Protein AF-A0A948F193-F1 (afdb_monomer)

Sequence (167 aa):
MSAPGSRKLWLIACWLGLAAAVMGADYMSGPRIRFPIAFLLPVVLGAWYSGRAWGLAFAAGLPILRLLFVMSWNGSSAPVFAGINSAIQFLVLMVLAIFVDRTATLLKEVKVLRGILPMCSFCRKIRDGKDHWVPLENYISDHSEAEVSHGLCPGCYKKYYGQVDGV

Radius of gyration: 28.22 Å; Cα contacts (8 Å, |Δi|>4): 98; chains: 1; bounding box: 61×27×87 Å

Structure (mmCIF, N/CA/C/O backbone):
data_AF-A0A948F193-F1
#
_entry.id   AF-A0A948F193-F1
#
loop_
_atom_site.group_PDB
_atom_site.id
_atom_site.type_symbol
_atom_site.label_atom_id
_atom_site.label_alt_id
_atom_site.label_comp_id
_atom_site.label_asym_id
_atom_site.label_entity_id
_atom_site.label_seq_id
_atom_site.pdbx_PDB_ins_code
_atom_site.Cartn_x
_atom_site.Cartn_y
_atom_site.Cartn_z
_atom_site.occupancy
_atom_site.B_iso_or_equiv
_atom_site.auth_seq_id
_atom_site.auth_comp_id
_atom_site.auth_asym_id
_atom_site.auth_atom_id
_atom_site.pdbx_PDB_model_num
ATOM 1 N N . MET A 1 1 ? 14.196 -2.902 24.346 1.00 38.03 1 MET A N 1
ATOM 2 C CA . MET A 1 1 ? 13.671 -1.763 23.557 1.00 38.03 1 MET A CA 1
ATOM 3 C C . MET A 1 1 ? 14.604 -1.530 22.369 1.00 38.03 1 MET A C 1
ATOM 5 O O . MET A 1 1 ? 15.629 -0.885 22.525 1.00 38.03 1 MET A O 1
ATOM 9 N N . SER A 1 2 ? 14.330 -2.139 21.210 1.00 41.78 2 SER A N 1
ATOM 10 C CA . SER A 1 2 ? 15.145 -1.968 19.996 1.00 41.78 2 SER A CA 1
ATOM 11 C C . SER A 1 2 ? 14.812 -0.634 19.328 1.00 41.78 2 SER A C 1
ATOM 13 O O . SER A 1 2 ? 13.644 -0.378 19.034 1.00 41.78 2 SER A O 1
ATOM 15 N N . ALA A 1 3 ? 15.822 0.206 19.107 1.00 44.97 3 ALA A N 1
ATOM 16 C CA . ALA A 1 3 ? 15.665 1.549 18.562 1.00 44.97 3 ALA A CA 1
ATOM 17 C C . ALA A 1 3 ? 14.840 1.562 17.253 1.00 44.97 3 ALA A C 1
ATOM 19 O O . ALA A 1 3 ? 15.092 0.749 16.360 1.00 44.97 3 ALA A O 1
ATOM 20 N N . PRO A 1 4 ? 13.901 2.511 17.076 1.00 53.66 4 PRO A N 1
ATOM 21 C CA . PRO A 1 4 ? 13.042 2.592 15.888 1.00 53.66 4 PRO A CA 1
ATOM 22 C C . PRO A 1 4 ? 13.813 2.803 14.567 1.00 53.66 4 PRO A C 1
ATOM 24 O O . PRO A 1 4 ? 13.250 2.611 13.489 1.00 53.66 4 PRO A O 1
ATOM 27 N N . GLY A 1 5 ? 15.103 3.163 14.632 1.00 57.09 5 GLY A N 1
ATOM 28 C CA . GLY A 1 5 ? 15.984 3.332 13.472 1.00 57.09 5 GLY A CA 1
ATOM 29 C C . GLY A 1 5 ? 16.534 2.030 12.874 1.00 57.09 5 GLY A C 1
ATOM 30 O O . GLY A 1 5 ? 16.670 1.945 11.654 1.00 57.09 5 GLY A O 1
ATOM 31 N N . SER A 1 6 ? 16.790 0.988 13.677 1.00 61.81 6 SER A N 1
ATOM 32 C CA . SER A 1 6 ? 17.420 -0.249 13.173 1.00 61.81 6 SER A CA 1
ATOM 33 C C . SER A 1 6 ? 16.477 -1.065 12.288 1.00 61.81 6 SER A C 1
ATOM 35 O O . SER A 1 6 ? 16.894 -1.617 11.272 1.00 61.81 6 SER A O 1
ATOM 37 N N . ARG A 1 7 ? 15.176 -1.062 12.610 1.00 70.75 7 ARG A N 1
ATOM 38 C CA . ARG A 1 7 ? 14.136 -1.728 11.811 1.00 70.75 7 ARG A CA 1
ATOM 39 C C . ARG A 1 7 ? 13.989 -1.094 10.425 1.00 70.75 7 ARG A C 1
ATOM 41 O O . ARG A 1 7 ? 13.833 -1.814 9.446 1.00 70.75 7 ARG A O 1
ATOM 48 N N . LYS A 1 8 ? 14.087 0.239 10.327 1.00 68.38 8 LYS A N 1
ATOM 49 C CA . LYS A 1 8 ? 14.055 0.957 9.040 1.00 68.38 8 LYS A CA 1
ATOM 50 C C . LYS A 1 8 ? 15.291 0.654 8.196 1.00 68.38 8 LYS A C 1
ATOM 52 O O . LYS A 1 8 ? 15.145 0.381 7.01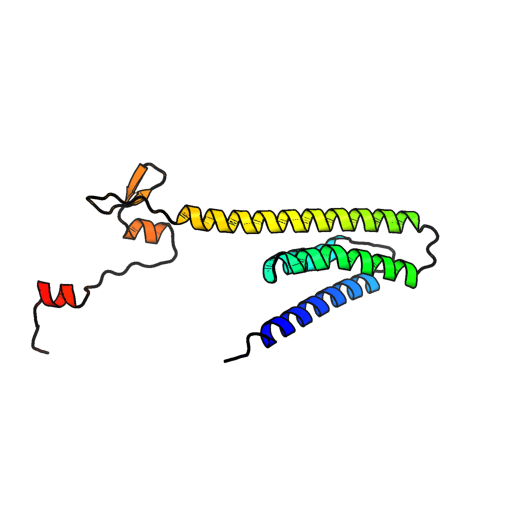1 1.00 68.38 8 LYS A O 1
ATOM 57 N N . LEU A 1 9 ? 16.481 0.643 8.800 1.00 68.31 9 LEU A N 1
ATOM 58 C CA . LEU A 1 9 ? 17.722 0.321 8.088 1.00 68.31 9 LEU A CA 1
ATOM 59 C C . LEU A 1 9 ? 17.714 -1.110 7.525 1.00 68.31 9 LEU A C 1
ATOM 61 O O . LEU A 1 9 ? 18.106 -1.327 6.382 1.00 68.31 9 LEU A O 1
ATOM 65 N N . TRP A 1 10 ? 17.213 -2.074 8.303 1.00 74.88 10 TRP A N 1
ATOM 66 C CA . TRP A 1 10 ? 17.123 -3.476 7.885 1.00 74.88 10 TRP A CA 1
ATOM 67 C C . TRP A 1 10 ? 16.138 -3.676 6.726 1.00 74.88 10 TRP A C 1
ATOM 69 O O . TRP A 1 10 ? 16.415 -4.416 5.785 1.00 74.88 10 TRP A O 1
ATOM 79 N N . LEU A 1 11 ? 15.018 -2.948 6.741 1.00 72.69 11 LEU A N 1
ATOM 80 C CA . LEU A 1 11 ? 14.066 -2.935 5.632 1.00 72.69 11 LEU A CA 1
ATOM 81 C C . LEU A 1 11 ? 14.676 -2.349 4.357 1.00 72.69 11 LEU A C 1
ATOM 83 O O . LEU A 1 11 ? 14.498 -2.927 3.290 1.00 72.69 11 LEU A O 1
ATOM 87 N N . ILE A 1 12 ? 15.430 -1.249 4.457 1.00 72.06 12 ILE A N 1
ATOM 88 C CA . ILE A 1 12 ? 16.134 -0.652 3.311 1.00 72.06 12 ILE A CA 1
ATOM 89 C C . ILE A 1 12 ? 17.143 -1.645 2.725 1.00 72.06 12 ILE A C 1
ATOM 91 O O . ILE A 1 12 ? 17.175 -1.832 1.512 1.00 72.06 12 ILE A O 1
ATOM 95 N N . ALA A 1 13 ? 17.921 -2.322 3.573 1.00 76.62 13 ALA A N 1
ATOM 96 C CA . ALA A 1 13 ? 18.871 -3.342 3.136 1.00 76.62 13 ALA A CA 1
ATOM 97 C C . ALA A 1 13 ? 18.176 -4.517 2.423 1.00 76.62 13 ALA A C 1
ATOM 99 O O . ALA A 1 13 ? 18.650 -4.975 1.386 1.00 76.62 13 ALA A O 1
ATOM 100 N N . CYS A 1 14 ? 17.022 -4.961 2.930 1.00 80.62 14 CYS A N 1
ATOM 101 C CA . CYS A 1 14 ? 16.225 -6.021 2.312 1.00 80.62 14 CYS A CA 1
ATOM 102 C C . CYS A 1 14 ? 15.684 -5.600 0.930 1.00 80.62 14 CYS A C 1
ATOM 104 O O . CYS A 1 14 ? 15.773 -6.363 -0.030 1.00 80.62 14 CYS A O 1
ATOM 106 N N . TRP A 1 15 ? 15.215 -4.352 0.796 1.00 76.44 15 TRP A N 1
ATOM 107 C CA . TRP A 1 15 ? 14.754 -3.788 -0.478 1.00 76.44 15 TRP A CA 1
ATOM 108 C C . TRP A 1 15 ? 15.875 -3.619 -1.507 1.00 76.44 15 TRP A C 1
ATOM 110 O O . TRP A 1 15 ? 15.698 -3.977 -2.671 1.00 76.44 15 TRP A O 1
ATOM 120 N N . LEU A 1 16 ? 17.031 -3.100 -1.085 1.00 76.06 16 LEU A N 1
ATOM 121 C CA . LEU A 1 16 ? 18.214 -2.986 -1.940 1.00 76.06 16 LEU A CA 1
ATOM 122 C C . LEU A 1 16 ? 18.702 -4.369 -2.393 1.00 76.06 16 LEU A C 1
ATOM 124 O O . LEU A 1 16 ? 19.032 -4.542 -3.564 1.00 76.06 16 LEU A O 1
ATOM 128 N N . GLY A 1 17 ? 18.669 -5.362 -1.499 1.00 82.31 17 GLY A N 1
ATOM 129 C CA . GLY A 1 17 ? 18.979 -6.755 -1.820 1.00 82.31 17 GLY A CA 1
ATOM 130 C C . GLY A 1 17 ? 18.017 -7.357 -2.846 1.00 82.31 17 GLY A C 1
ATOM 131 O O . GLY A 1 17 ? 18.464 -7.976 -3.808 1.00 82.31 17 GLY A O 1
ATOM 132 N N . LEU A 1 18 ? 16.708 -7.120 -2.704 1.00 79.75 18 LEU A N 1
ATOM 133 C CA . LEU A 1 18 ? 15.705 -7.570 -3.674 1.00 79.75 18 LEU A CA 1
ATOM 134 C C . LEU A 1 18 ? 15.920 -6.924 -5.053 1.00 79.75 18 LEU A C 1
ATOM 136 O O . LEU A 1 18 ? 15.890 -7.618 -6.067 1.00 79.75 18 LEU A O 1
ATOM 140 N N . ALA A 1 19 ? 16.166 -5.610 -5.104 1.00 72.06 19 ALA A N 1
ATOM 141 C CA . ALA A 1 19 ? 16.432 -4.900 -6.355 1.00 72.06 19 ALA A CA 1
ATOM 142 C C . ALA A 1 19 ? 17.708 -5.415 -7.045 1.00 72.06 19 ALA A C 1
ATOM 144 O O . ALA A 1 19 ? 17.701 -5.657 -8.253 1.00 72.06 19 ALA A O 1
ATOM 145 N N . ALA A 1 20 ? 18.774 -5.649 -6.273 1.00 77.12 20 ALA A N 1
ATOM 146 C CA . ALA A 1 20 ? 20.017 -6.227 -6.772 1.00 77.12 20 ALA A CA 1
ATOM 147 C C . ALA A 1 20 ? 19.822 -7.664 -7.286 1.00 77.12 20 ALA A C 1
ATOM 149 O O . ALA A 1 20 ? 20.344 -8.008 -8.344 1.00 77.12 20 ALA A O 1
ATOM 150 N N . ALA A 1 21 ? 19.024 -8.483 -6.595 1.00 79.94 21 ALA A N 1
ATOM 151 C CA . ALA A 1 21 ? 18.697 -9.840 -7.027 1.00 79.94 21 ALA A CA 1
ATOM 152 C C . ALA A 1 21 ? 17.904 -9.853 -8.345 1.00 79.94 21 ALA A C 1
ATOM 154 O O . ALA A 1 21 ? 18.211 -10.643 -9.235 1.00 79.94 21 ALA A O 1
ATOM 155 N N . VAL A 1 22 ? 16.933 -8.945 -8.507 1.00 74.12 22 VAL A N 1
ATOM 156 C CA . VAL A 1 22 ? 16.172 -8.790 -9.759 1.00 74.12 22 VAL A CA 1
ATOM 157 C C . VAL A 1 22 ? 17.084 -8.352 -10.908 1.00 74.12 22 VAL A C 1
ATOM 159 O O . VAL A 1 22 ? 16.992 -8.913 -11.997 1.00 74.12 22 VAL A O 1
ATOM 162 N N . MET A 1 23 ? 18.004 -7.408 -10.676 1.00 70.06 23 MET A N 1
ATOM 163 C CA . MET A 1 23 ? 18.999 -7.028 -11.689 1.00 70.06 23 MET A CA 1
ATOM 1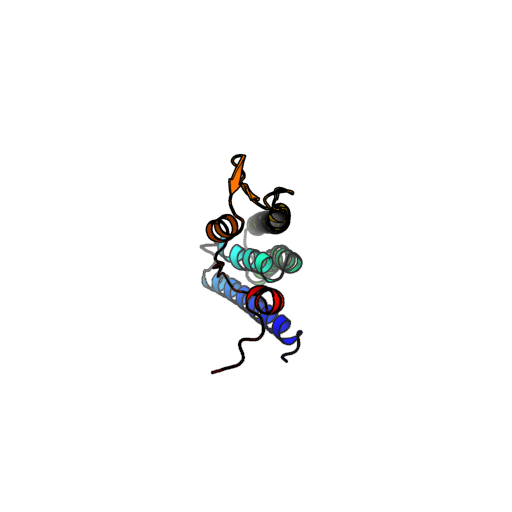64 C C . MET A 1 23 ? 19.965 -8.168 -12.026 1.00 70.06 23 MET A C 1
ATOM 166 O O . MET A 1 23 ? 20.294 -8.357 -13.192 1.00 70.06 23 MET A O 1
ATOM 170 N N . GLY A 1 24 ? 20.397 -8.948 -11.032 1.00 72.00 24 GLY A N 1
ATOM 171 C CA . GLY A 1 24 ? 21.232 -10.130 -11.248 1.00 72.00 24 GLY A CA 1
ATOM 172 C C . GLY A 1 24 ? 20.518 -11.202 -12.074 1.00 72.00 24 GLY A C 1
ATOM 173 O O . GLY A 1 24 ? 21.112 -11.788 -12.977 1.00 72.00 24 GLY A O 1
ATOM 174 N N . ALA A 1 25 ? 19.223 -11.409 -11.830 1.00 69.81 25 ALA A N 1
ATOM 175 C CA . ALA A 1 25 ? 18.398 -12.302 -12.635 1.00 69.81 25 ALA A CA 1
ATOM 176 C C . ALA A 1 25 ? 18.242 -11.796 -14.085 1.00 69.81 25 ALA A C 1
ATOM 178 O O . ALA A 1 25 ? 18.370 -12.591 -15.017 1.00 69.81 25 ALA A O 1
ATOM 179 N N . ASP A 1 26 ? 18.040 -10.488 -14.298 1.00 66.62 26 ASP A N 1
ATOM 180 C CA . ASP A 1 26 ? 17.999 -9.867 -15.638 1.00 66.62 26 ASP A CA 1
ATOM 181 C C . ASP A 1 26 ? 19.348 -10.025 -16.370 1.00 66.62 26 ASP A C 1
ATOM 183 O O . ASP A 1 26 ? 19.379 -10.381 -17.548 1.00 66.62 26 ASP A O 1
ATOM 187 N N . TYR A 1 27 ? 20.469 -9.874 -15.651 1.00 67.06 27 TYR A N 1
ATOM 188 C CA . TYR A 1 27 ? 21.823 -10.104 -16.168 1.00 67.06 27 TYR A CA 1
ATOM 189 C C . TYR A 1 27 ? 22.032 -11.548 -16.651 1.00 67.06 27 TYR A C 1
ATOM 191 O O . TYR A 1 27 ? 22.532 -11.762 -17.756 1.00 67.06 27 TYR A O 1
ATOM 199 N N . MET A 1 28 ? 21.613 -12.548 -15.864 1.00 66.25 28 MET A N 1
ATOM 200 C CA . MET A 1 28 ? 21.754 -13.966 -16.233 1.00 66.25 28 MET A CA 1
ATOM 201 C C . MET A 1 28 ? 20.816 -14.400 -17.366 1.00 66.25 28 MET A C 1
ATOM 203 O O . MET A 1 28 ? 21.136 -15.331 -18.103 1.00 66.25 28 MET A O 1
ATOM 207 N N . SER A 1 29 ? 19.673 -13.728 -17.524 1.00 60.12 29 SER A N 1
ATOM 208 C CA . SER A 1 29 ? 18.650 -14.093 -18.514 1.00 60.12 29 SER A CA 1
ATOM 209 C C . SER A 1 29 ? 19.068 -13.794 -19.961 1.00 60.12 29 SER A C 1
ATOM 211 O O . SER A 1 29 ? 18.498 -14.357 -20.897 1.00 60.12 29 SER A O 1
ATOM 213 N N . GLY A 1 30 ? 20.100 -12.967 -20.161 1.00 55.06 30 GLY A N 1
ATOM 214 C CA . GLY A 1 30 ? 20.679 -12.684 -21.471 1.00 55.06 30 GLY A CA 1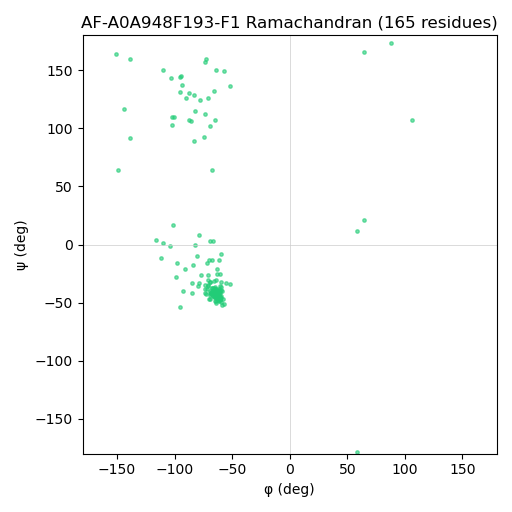
ATOM 215 C C . GLY A 1 30 ? 19.724 -11.971 -22.450 1.00 55.06 30 GLY A C 1
ATOM 216 O O . GLY A 1 30 ? 18.507 -11.917 -22.271 1.00 55.06 30 GLY A O 1
ATOM 217 N N . PRO A 1 31 ? 20.246 -11.410 -23.554 1.00 57.28 31 PRO A N 1
ATOM 218 C CA . PRO A 1 31 ? 19.531 -10.450 -24.404 1.00 57.28 31 PRO A CA 1
ATOM 219 C C . PRO A 1 31 ? 18.348 -11.024 -25.206 1.00 57.28 31 PRO A C 1
ATOM 221 O O . PRO A 1 31 ? 17.733 -10.289 -25.980 1.00 57.28 31 PRO A O 1
ATOM 224 N N . ARG A 1 32 ? 18.012 -12.312 -25.045 1.00 52.62 32 ARG A N 1
ATOM 225 C CA . ARG A 1 32 ? 16.957 -12.981 -25.819 1.00 52.62 32 ARG A CA 1
ATOM 226 C C . ARG A 1 32 ? 15.575 -12.934 -25.176 1.00 52.62 32 ARG A C 1
ATOM 228 O O . ARG A 1 32 ? 14.603 -13.048 -25.916 1.00 52.62 32 ARG A O 1
ATOM 235 N N . ILE A 1 33 ? 15.456 -12.716 -23.861 1.00 55.19 33 ILE A N 1
ATOM 236 C CA . ILE A 1 33 ? 14.139 -12.645 -23.216 1.00 55.19 33 ILE A CA 1
ATOM 237 C C . ILE A 1 33 ? 14.086 -11.515 -22.182 1.00 55.19 33 ILE A C 1
ATOM 239 O O . ILE A 1 33 ? 14.422 -11.681 -21.016 1.00 55.19 33 ILE A O 1
ATOM 243 N N . ARG A 1 34 ? 13.657 -10.326 -22.623 1.00 55.56 34 ARG A N 1
ATOM 244 C CA . ARG A 1 34 ? 13.439 -9.170 -21.743 1.00 55.56 34 ARG A CA 1
ATOM 245 C C . ARG A 1 34 ? 12.061 -9.286 -21.093 1.00 55.56 34 ARG A C 1
ATOM 247 O O . ARG A 1 34 ? 11.102 -8.774 -21.661 1.00 55.56 34 ARG A O 1
ATOM 254 N N . PHE A 1 35 ? 11.942 -9.938 -19.938 1.00 54.34 35 PHE A N 1
ATOM 255 C CA . PHE A 1 35 ? 10.671 -10.018 -19.208 1.00 54.34 35 PHE A CA 1
ATOM 256 C C . PHE A 1 35 ? 10.475 -8.794 -18.293 1.00 54.34 35 PHE A C 1
ATOM 258 O O . PHE A 1 35 ? 11.088 -8.722 -17.229 1.00 54.34 35 PHE A O 1
ATOM 265 N N . PRO A 1 36 ? 9.584 -7.839 -18.630 1.00 58.28 36 PRO A N 1
ATOM 266 C CA . PRO A 1 36 ? 9.380 -6.621 -17.835 1.00 58.28 36 PRO A CA 1
ATOM 267 C C . PRO A 1 36 ? 8.702 -6.889 -16.480 1.00 58.28 36 PRO A C 1
ATOM 269 O O . PRO A 1 36 ? 8.688 -6.026 -15.606 1.00 58.28 36 PRO A O 1
ATOM 272 N N . ILE A 1 37 ? 8.142 -8.090 -16.301 1.00 61.09 37 ILE A N 1
ATOM 273 C CA . ILE A 1 37 ? 7.294 -8.477 -15.168 1.00 61.09 37 ILE A CA 1
ATOM 274 C C . ILE A 1 37 ? 8.095 -8.604 -13.862 1.00 61.09 37 ILE A C 1
ATOM 276 O O . ILE A 1 37 ? 7.571 -8.283 -12.799 1.00 61.09 37 ILE A O 1
ATOM 280 N N . ALA A 1 38 ? 9.378 -8.983 -13.916 1.00 65.75 38 ALA A N 1
ATOM 281 C CA . ALA A 1 38 ? 10.211 -9.130 -12.715 1.00 65.75 38 ALA A CA 1
ATOM 282 C C . ALA A 1 38 ? 10.401 -7.802 -11.949 1.00 65.75 38 ALA A C 1
ATOM 284 O O . ALA A 1 38 ? 10.573 -7.798 -10.731 1.00 65.75 38 ALA A O 1
ATOM 285 N N . PHE A 1 39 ? 10.284 -6.663 -12.641 1.00 67.62 39 PHE A N 1
ATOM 286 C CA . PHE A 1 39 ? 10.396 -5.327 -12.051 1.00 67.62 39 PHE A CA 1
ATOM 287 C C . PHE A 1 39 ? 9.114 -4.842 -11.355 1.00 67.62 39 PHE A C 1
ATOM 289 O O . PHE A 1 39 ? 9.151 -3.834 -10.651 1.00 67.62 39 PHE A O 1
ATOM 296 N N . LEU A 1 40 ? 7.989 -5.550 -11.507 1.00 68.69 40 LEU A N 1
ATOM 297 C CA . LEU A 1 40 ? 6.743 -5.224 -10.804 1.00 68.69 40 LEU A CA 1
ATOM 298 C C . LEU A 1 40 ? 6.814 -5.589 -9.318 1.00 68.69 40 LEU A C 1
ATOM 300 O O . LEU A 1 40 ? 6.271 -4.867 -8.484 1.00 68.69 40 LEU A O 1
ATOM 304 N N . LEU A 1 41 ? 7.514 -6.676 -8.982 1.00 74.12 41 LEU A N 1
ATOM 305 C CA . LEU A 1 41 ? 7.619 -7.197 -7.616 1.00 74.12 41 LEU A CA 1
ATOM 306 C C . LEU A 1 41 ? 8.173 -6.157 -6.621 1.00 74.12 41 LEU A C 1
ATOM 308 O O . LEU A 1 41 ? 7.505 -5.893 -5.619 1.00 74.12 41 LEU A O 1
ATOM 312 N N . PRO A 1 42 ? 9.318 -5.494 -6.886 1.00 73.75 42 PRO A N 1
ATOM 313 C CA . PRO A 1 42 ? 9.855 -4.483 -5.975 1.00 73.75 42 PRO A CA 1
ATOM 314 C C . PRO A 1 42 ? 8.960 -3.245 -5.834 1.00 73.75 42 PRO A C 1
ATOM 316 O O . PRO A 1 42 ? 8.843 -2.693 -4.743 1.00 73.75 42 PRO A O 1
ATOM 319 N N . VAL A 1 43 ? 8.304 -2.815 -6.919 1.00 71.88 43 VAL A N 1
ATOM 320 C CA . VAL A 1 43 ? 7.447 -1.616 -6.920 1.00 71.88 43 VAL A CA 1
ATOM 321 C C . VAL A 1 43 ? 6.167 -1.857 -6.121 1.00 71.88 43 VAL A C 1
ATOM 323 O O . VAL A 1 43 ? 5.817 -1.040 -5.270 1.00 71.88 43 VAL A O 1
ATOM 326 N N . VAL A 1 44 ? 5.497 -2.992 -6.347 1.00 68.56 44 VAL A N 1
ATOM 327 C CA . VAL A 1 44 ? 4.265 -3.360 -5.633 1.00 68.56 44 VAL A CA 1
ATOM 328 C C . VAL A 1 44 ? 4.541 -3.549 -4.150 1.00 68.56 44 VAL A C 1
ATOM 330 O O . VAL A 1 44 ? 3.861 -2.956 -3.313 1.00 68.56 44 VAL A O 1
ATOM 333 N N . LEU A 1 45 ? 5.559 -4.342 -3.815 1.00 72.38 45 LEU A N 1
ATOM 334 C CA . LEU A 1 45 ? 5.846 -4.641 -2.422 1.00 72.38 45 LEU A CA 1
ATOM 335 C C . LEU A 1 45 ? 6.411 -3.415 -1.676 1.00 72.38 45 LEU A C 1
ATOM 337 O O . LEU A 1 45 ? 6.054 -3.187 -0.519 1.00 72.38 45 LEU A O 1
ATOM 341 N N . GLY A 1 46 ? 7.224 -2.583 -2.339 1.00 69.19 46 GLY A N 1
ATOM 342 C CA . GLY A 1 46 ? 7.726 -1.325 -1.784 1.00 69.19 46 GLY A CA 1
ATOM 343 C C . GLY A 1 46 ? 6.608 -0.315 -1.507 1.00 69.19 46 GLY A C 1
ATOM 344 O O . GLY A 1 46 ? 6.607 0.322 -0.450 1.00 69.19 46 GLY A O 1
ATOM 345 N N . ALA A 1 47 ? 5.622 -0.217 -2.408 1.00 68.50 47 ALA A N 1
ATOM 346 C CA . ALA A 1 47 ? 4.433 0.612 -2.218 1.00 68.50 47 ALA A CA 1
ATOM 347 C C . ALA A 1 47 ? 3.549 0.108 -1.063 1.00 68.50 47 ALA A C 1
ATOM 349 O O . ALA A 1 47 ? 3.090 0.915 -0.252 1.00 68.50 47 ALA A O 1
ATOM 350 N N . TRP A 1 48 ? 3.343 -1.210 -0.957 1.00 67.25 48 TRP A N 1
ATOM 351 C CA . TRP A 1 48 ? 2.523 -1.821 0.096 1.00 67.25 48 TRP A CA 1
ATOM 352 C C . TRP A 1 48 ? 3.145 -1.725 1.490 1.00 67.25 48 TRP A C 1
ATOM 354 O O . TRP A 1 48 ? 2.439 -1.428 2.452 1.00 67.25 48 TRP A O 1
ATOM 364 N N . TYR A 1 49 ? 4.448 -1.978 1.622 1.00 68.81 49 TYR A N 1
ATOM 365 C CA . TYR A 1 49 ? 5.061 -2.148 2.940 1.00 68.81 49 TYR A CA 1
ATOM 366 C C . TYR A 1 49 ? 5.636 -0.851 3.526 1.00 68.81 49 TYR A C 1
ATOM 368 O O . TYR A 1 49 ? 5.490 -0.588 4.720 1.00 68.81 49 TYR A O 1
ATOM 376 N N . SER A 1 50 ? 6.280 -0.022 2.700 1.00 65.94 50 SER A N 1
ATOM 377 C CA . SER A 1 50 ? 7.044 1.148 3.169 1.00 65.94 50 SER A CA 1
ATOM 378 C C . SER A 1 50 ? 6.388 2.491 2.818 1.00 65.94 50 SER A C 1
ATOM 380 O O . SER A 1 50 ? 6.921 3.551 3.154 1.00 65.94 50 SER A O 1
ATOM 382 N N . GLY A 1 51 ? 5.219 2.458 2.172 1.00 69.56 51 GLY A N 1
ATOM 383 C CA . GLY A 1 51 ? 4.437 3.630 1.791 1.00 69.56 51 GLY A CA 1
ATOM 384 C C . GLY A 1 51 ? 4.797 4.225 0.424 1.00 69.56 51 GLY A C 1
ATOM 385 O O . GLY A 1 51 ? 5.767 3.854 -0.238 1.00 69.56 51 GLY A O 1
ATOM 386 N N . ARG A 1 52 ? 3.990 5.209 0.017 1.00 69.56 52 ARG A N 1
ATOM 387 C CA . ARG A 1 52 ? 3.960 5.853 -1.310 1.00 69.56 52 ARG A CA 1
ATOM 388 C C . ARG A 1 52 ? 5.311 6.370 -1.825 1.00 69.56 52 ARG A C 1
ATOM 390 O O . ARG A 1 52 ? 5.573 6.310 -3.023 1.00 69.56 52 ARG A O 1
ATOM 397 N N . ALA A 1 53 ? 6.184 6.843 -0.935 1.00 73.25 53 ALA A N 1
ATOM 398 C CA . ALA A 1 53 ? 7.501 7.367 -1.308 1.00 73.25 53 ALA A CA 1
ATOM 399 C C . ALA A 1 53 ? 8.434 6.285 -1.883 1.00 73.25 53 ALA A C 1
ATOM 401 O O . ALA A 1 53 ? 9.118 6.532 -2.873 1.00 73.25 53 ALA A O 1
ATOM 402 N N . TRP A 1 54 ? 8.425 5.075 -1.312 1.00 73.38 54 TRP A N 1
ATOM 403 C CA . TRP A 1 54 ? 9.260 3.966 -1.787 1.00 73.38 54 TRP A CA 1
ATOM 404 C C . TRP A 1 54 ? 8.742 3.380 -3.099 1.00 73.38 54 TRP A C 1
ATOM 406 O O . TRP A 1 54 ? 9.536 3.087 -3.990 1.00 73.38 54 TRP A O 1
ATOM 416 N N . GLY A 1 55 ? 7.418 3.286 -3.256 1.00 72.69 55 GLY A N 1
ATOM 417 C CA . GLY A 1 55 ? 6.798 2.882 -4.521 1.00 72.69 55 GLY A CA 1
ATOM 418 C C . GLY A 1 55 ? 7.189 3.802 -5.683 1.00 72.69 55 GLY A C 1
ATOM 419 O O . GLY A 1 55 ? 7.619 3.324 -6.732 1.00 72.69 55 GLY A O 1
ATOM 420 N N . LEU A 1 56 ? 7.125 5.124 -5.475 1.00 75.38 56 LEU A N 1
ATOM 421 C CA . LEU A 1 56 ? 7.534 6.117 -6.478 1.00 75.38 56 LEU A CA 1
ATOM 422 C C . LEU A 1 56 ? 9.046 6.093 -6.750 1.00 75.38 56 LEU A C 1
ATOM 424 O O . LEU A 1 56 ? 9.459 6.183 -7.906 1.00 75.38 56 LEU A O 1
ATOM 428 N N . ALA A 1 57 ? 9.871 5.924 -5.712 1.00 79.38 57 ALA A N 1
ATOM 429 C CA . ALA A 1 57 ? 11.323 5.840 -5.860 1.00 79.38 57 ALA A CA 1
ATOM 430 C C . ALA A 1 57 ? 11.749 4.646 -6.733 1.00 79.38 57 ALA A C 1
ATOM 432 O O . ALA A 1 57 ? 12.583 4.809 -7.622 1.00 79.38 57 ALA A O 1
ATOM 433 N N . PHE A 1 58 ? 11.146 3.466 -6.547 1.00 78.25 58 PHE A N 1
ATOM 434 C CA . PHE A 1 58 ? 11.433 2.302 -7.392 1.00 78.25 58 PHE A CA 1
ATOM 435 C C . PHE A 1 58 ? 10.867 2.438 -8.807 1.00 78.25 58 PHE A C 1
ATOM 437 O O . PHE A 1 58 ? 11.551 2.066 -9.762 1.00 78.25 58 PHE A O 1
ATOM 444 N N . ALA A 1 59 ? 9.665 3.007 -8.957 1.00 75.69 59 ALA A N 1
ATOM 445 C CA . ALA A 1 59 ? 9.050 3.237 -10.264 1.00 75.69 59 ALA A CA 1
ATOM 446 C C . ALA A 1 59 ? 9.894 4.165 -11.158 1.00 75.69 59 ALA A C 1
ATOM 448 O O . ALA A 1 59 ? 9.974 3.940 -12.364 1.00 75.69 59 ALA A O 1
ATOM 449 N N . ALA A 1 60 ? 10.566 5.161 -10.572 1.00 80.62 60 ALA A N 1
ATOM 450 C CA . ALA A 1 60 ? 11.486 6.041 -11.291 1.00 80.62 60 ALA A CA 1
ATOM 451 C C . ALA A 1 60 ? 12.906 5.458 -11.413 1.00 80.62 60 ALA A C 1
ATOM 453 O O . ALA A 1 60 ? 13.521 5.538 -12.474 1.00 80.62 60 ALA A O 1
ATOM 454 N N . GLY A 1 61 ? 13.432 4.854 -10.344 1.00 81.44 61 GLY A N 1
ATOM 455 C CA . GLY A 1 61 ? 14.830 4.427 -10.267 1.00 81.44 61 GLY A CA 1
ATOM 456 C C . GLY A 1 61 ? 15.163 3.197 -11.1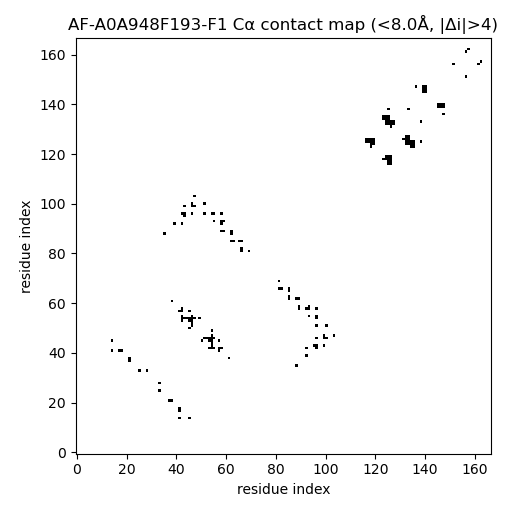10 1.00 81.44 61 GLY A C 1
ATOM 457 O O . GLY A 1 61 ? 16.196 3.178 -11.777 1.00 81.44 61 GLY A O 1
ATOM 458 N N . LEU A 1 62 ? 14.292 2.181 -11.130 1.00 78.44 62 LEU A N 1
ATOM 459 C CA . LEU A 1 62 ? 14.566 0.921 -11.835 1.00 78.44 62 LEU A CA 1
ATOM 460 C C . LEU A 1 62 ? 14.680 1.093 -13.366 1.00 78.44 62 LEU A C 1
ATOM 462 O O . LEU A 1 62 ? 15.637 0.565 -13.938 1.00 78.44 62 LEU A O 1
ATOM 466 N N . PRO A 1 63 ? 13.798 1.851 -14.055 1.00 77.25 63 PRO A N 1
ATOM 467 C CA . PRO A 1 63 ? 13.943 2.110 -15.491 1.00 77.25 63 PRO A CA 1
ATOM 468 C C . PRO A 1 63 ? 15.198 2.919 -15.841 1.00 77.25 63 PRO A C 1
ATOM 470 O O . PRO A 1 63 ? 15.848 2.630 -16.845 1.00 77.25 63 PRO A O 1
ATOM 473 N N . ILE A 1 64 ? 15.562 3.905 -15.010 1.00 82.19 64 ILE A N 1
ATOM 474 C CA . ILE A 1 64 ? 16.769 4.725 -15.204 1.00 82.19 64 ILE A CA 1
ATOM 475 C C . ILE A 1 64 ? 18.018 3.855 -15.070 1.00 82.19 64 ILE A C 1
ATOM 477 O O . ILE A 1 64 ? 18.881 3.869 -15.945 1.00 82.19 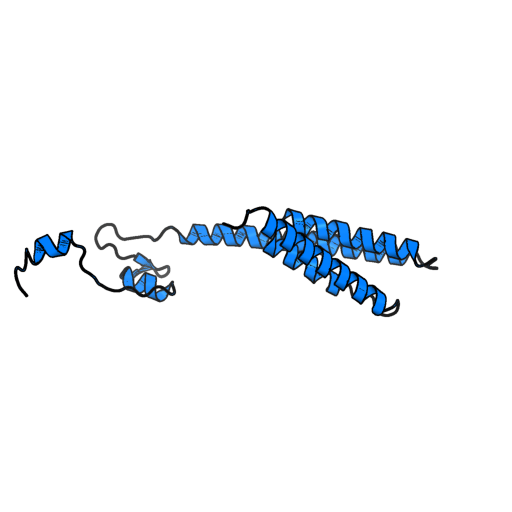64 ILE A O 1
ATOM 481 N N . LEU A 1 65 ? 18.088 3.050 -14.011 1.00 77.62 65 LEU A N 1
ATOM 482 C CA . LEU A 1 65 ? 19.210 2.153 -13.755 1.00 77.62 65 LEU A CA 1
ATOM 483 C C . LEU A 1 65 ? 19.377 1.116 -14.877 1.00 77.62 65 LEU A C 1
ATOM 485 O O . LEU A 1 65 ? 20.494 0.850 -15.317 1.00 77.62 65 LEU A O 1
ATOM 489 N N . ARG A 1 66 ? 18.264 0.602 -15.412 1.00 76.62 66 ARG A N 1
ATOM 490 C CA . ARG A 1 66 ? 18.255 -0.275 -16.589 1.00 76.62 66 ARG A CA 1
ATOM 491 C C . ARG A 1 66 ? 18.781 0.427 -17.843 1.00 76.62 66 ARG A C 1
ATOM 493 O O . ARG A 1 66 ? 19.557 -0.163 -18.588 1.00 76.62 66 ARG A O 1
ATOM 500 N N . LEU A 1 67 ? 18.364 1.668 -18.093 1.00 73.38 67 LEU A N 1
ATOM 501 C CA . LEU A 1 67 ? 18.791 2.436 -19.265 1.00 73.38 67 LEU A CA 1
ATOM 502 C C . LEU A 1 67 ? 20.292 2.757 -19.205 1.00 73.38 67 LEU A C 1
ATOM 504 O O . LEU A 1 67 ? 20.987 2.569 -20.201 1.00 73.38 67 LEU A O 1
ATOM 508 N N . LEU A 1 68 ? 20.798 3.141 -18.029 1.00 76.00 68 LEU A N 1
ATOM 509 C CA . LEU A 1 68 ? 22.231 3.331 -17.776 1.00 76.00 68 LEU A CA 1
ATOM 510 C C . LEU A 1 68 ? 23.025 2.037 -17.998 1.00 76.00 68 LEU A C 1
ATOM 512 O O . LEU A 1 68 ? 24.080 2.060 -18.628 1.00 76.00 68 LEU A O 1
ATOM 516 N N . PHE A 1 69 ? 22.495 0.901 -17.540 1.00 72.56 69 PHE A N 1
ATOM 517 C CA . PHE A 1 69 ? 23.119 -0.402 -17.746 1.00 72.56 69 PHE A CA 1
ATOM 518 C C . PHE A 1 69 ? 23.191 -0.791 -19.233 1.00 72.56 69 PHE A C 1
ATOM 520 O O . PHE A 1 69 ? 24.251 -1.188 -19.713 1.00 72.56 69 PHE A O 1
ATOM 527 N N . VAL A 1 70 ? 22.098 -0.617 -19.989 1.00 68.62 70 VAL A N 1
ATOM 528 C CA . VAL A 1 70 ? 22.059 -0.901 -21.437 1.00 68.62 70 VAL A CA 1
ATOM 529 C C . VAL A 1 70 ? 23.064 -0.043 -22.209 1.00 68.62 70 VAL A C 1
ATOM 531 O O . VAL A 1 70 ? 23.720 -0.562 -23.109 1.00 68.62 70 VAL A O 1
ATOM 534 N N . MET A 1 71 ? 23.207 1.236 -21.847 1.00 68.25 71 MET A N 1
ATOM 535 C CA . MET A 1 71 ? 24.179 2.148 -22.463 1.00 68.25 71 MET A CA 1
ATOM 536 C C . MET A 1 71 ? 25.632 1.794 -22.114 1.00 68.25 71 MET A C 1
ATOM 538 O O . MET A 1 71 ? 26.518 2.001 -22.935 1.00 68.25 71 MET A O 1
ATOM 542 N N . SER A 1 72 ? 25.875 1.251 -20.916 1.00 70.38 72 SER A N 1
ATOM 543 C CA . SER A 1 72 ? 27.214 0.890 -20.431 1.00 70.38 72 SER A CA 1
ATOM 544 C C . SER A 1 72 ? 27.723 -0.447 -20.991 1.00 70.38 72 SER A C 1
ATOM 546 O O . SER A 1 72 ? 28.908 -0.586 -21.278 1.00 70.38 72 SER A O 1
ATOM 548 N N . TRP A 1 73 ? 26.836 -1.435 -21.180 1.00 65.56 73 TRP A N 1
ATOM 549 C CA . TRP A 1 73 ? 27.227 -2.799 -21.569 1.00 65.56 73 TRP A CA 1
ATOM 550 C C . TRP A 1 73 ? 27.115 -3.092 -23.076 1.00 65.56 73 TRP A C 1
ATOM 552 O O . TRP A 1 73 ? 27.657 -4.093 -23.540 1.00 65.56 73 TRP A O 1
ATOM 562 N N . ASN A 1 74 ? 26.408 -2.277 -23.870 1.00 58.59 74 ASN A N 1
ATOM 563 C CA . ASN A 1 74 ? 26.146 -2.624 -25.268 1.00 58.59 74 ASN A CA 1
ATOM 564 C C . ASN A 1 74 ? 26.150 -1.405 -26.200 1.00 58.59 74 ASN A C 1
ATOM 566 O O . ASN A 1 74 ? 25.245 -0.571 -26.157 1.00 58.59 74 ASN A O 1
ATOM 570 N N . GLY A 1 75 ? 27.099 -1.378 -27.139 1.00 57.06 75 GLY A N 1
ATOM 571 C CA . GLY A 1 75 ? 27.008 -0.595 -28.375 1.00 57.06 75 GLY A CA 1
ATOM 572 C C . GLY A 1 75 ? 25.908 -1.159 -29.280 1.00 57.06 75 GLY A C 1
ATOM 573 O O . GLY A 1 75 ? 26.185 -1.716 -30.337 1.00 57.06 75 GLY A O 1
ATOM 574 N N . SER A 1 76 ? 24.654 -1.109 -28.822 1.00 57.22 76 SER A N 1
ATOM 575 C CA . SER A 1 76 ? 23.531 -1.740 -29.508 1.00 57.22 76 SER A CA 1
ATOM 576 C C . SER A 1 76 ? 23.295 -1.061 -30.859 1.00 57.22 76 SER A C 1
ATOM 578 O O . SER A 1 76 ? 23.156 0.159 -30.920 1.00 57.22 76 SER A O 1
ATOM 580 N N . SER A 1 77 ? 23.149 -1.848 -31.921 1.00 56.25 77 SER A N 1
ATOM 581 C CA . SER A 1 77 ? 22.795 -1.396 -33.273 1.00 56.25 77 SER A CA 1
ATOM 582 C C . SER A 1 77 ? 21.375 -0.815 -33.394 1.00 56.25 77 SER A C 1
ATOM 584 O O . SER A 1 77 ? 20.952 -0.456 -34.490 1.00 56.25 77 SER A O 1
ATOM 586 N N . ALA A 1 78 ? 20.620 -0.709 -32.290 1.00 63.41 78 ALA A N 1
ATOM 587 C CA . ALA A 1 78 ? 19.237 -0.241 -32.303 1.00 63.41 78 ALA A CA 1
ATOM 588 C C . ALA A 1 78 ? 18.832 0.493 -30.992 1.00 63.41 78 ALA A C 1
ATOM 590 O O . ALA A 1 78 ? 17.937 0.041 -30.266 1.00 63.41 78 ALA A O 1
ATOM 591 N N . PRO A 1 79 ? 19.459 1.648 -30.675 1.00 67.19 79 PRO A N 1
ATOM 592 C CA . PRO A 1 79 ? 19.212 2.412 -29.441 1.00 67.19 79 PRO A CA 1
ATOM 593 C C . PRO A 1 79 ? 17.758 2.896 -29.305 1.00 67.19 79 PRO A C 1
ATOM 595 O O . PRO A 1 79 ? 17.248 3.057 -28.195 1.00 67.19 79 PRO A O 1
ATOM 598 N N . VAL A 1 80 ? 17.057 3.056 -30.431 1.00 69.00 80 VAL A N 1
ATOM 599 C CA . VAL A 1 80 ? 15.658 3.502 -30.485 1.00 69.00 80 VAL A CA 1
ATOM 600 C C . VAL A 1 80 ? 14.718 2.515 -29.779 1.00 69.00 80 VAL A C 1
ATOM 602 O O . VAL A 1 80 ? 13.8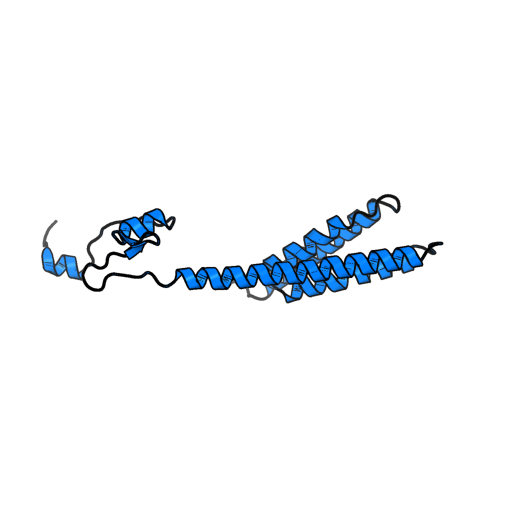84 2.929 -28.974 1.00 69.00 80 VAL A O 1
ATOM 605 N N . PHE A 1 81 ? 14.885 1.203 -29.983 1.00 67.12 81 PHE A N 1
ATOM 606 C CA . PHE A 1 81 ? 14.036 0.199 -29.324 1.00 67.12 81 PHE A CA 1
ATOM 607 C C . PHE A 1 81 ? 14.290 0.114 -27.815 1.00 67.12 81 PHE A C 1
ATOM 609 O O . PHE A 1 81 ? 13.364 -0.151 -27.045 1.00 67.12 81 PHE A O 1
ATOM 616 N N . ALA A 1 82 ? 15.528 0.361 -27.371 1.00 69.06 82 ALA A N 1
ATOM 617 C CA . ALA A 1 82 ? 15.846 0.439 -25.947 1.00 69.06 82 ALA A CA 1
ATOM 618 C C . ALA A 1 82 ? 15.146 1.637 -25.285 1.00 69.06 82 ALA A C 1
ATOM 620 O O . ALA A 1 82 ? 14.578 1.482 -24.205 1.00 69.06 82 ALA A O 1
ATOM 621 N N . GLY A 1 83 ? 15.114 2.789 -25.964 1.00 71.81 83 GLY A N 1
ATOM 622 C CA . GLY A 1 83 ? 14.381 3.972 -25.513 1.00 71.81 83 GLY A CA 1
ATOM 623 C C . GLY A 1 83 ? 12.873 3.730 -25.394 1.00 71.81 83 GLY A C 1
ATOM 624 O O . GLY A 1 83 ? 12.295 4.000 -24.342 1.00 71.81 83 GLY A O 1
ATOM 625 N N . ILE A 1 84 ? 12.248 3.146 -26.425 1.00 77.12 84 ILE A N 1
ATOM 626 C CA . ILE A 1 84 ? 10.802 2.850 -26.434 1.00 77.12 84 ILE A CA 1
ATOM 627 C C . ILE A 1 84 ? 10.427 1.897 -25.291 1.00 77.12 84 ILE A C 1
ATOM 629 O O . ILE A 1 84 ? 9.469 2.147 -24.564 1.00 77.12 84 ILE A O 1
ATOM 633 N N . ASN A 1 85 ? 11.203 0.832 -25.078 1.00 71.12 85 ASN A N 1
ATOM 634 C CA . ASN A 1 85 ? 10.923 -0.133 -24.013 1.00 71.12 85 ASN A CA 1
ATOM 635 C C . ASN A 1 85 ? 11.058 0.490 -22.610 1.00 71.12 85 ASN A C 1
ATOM 637 O O . ASN A 1 85 ? 10.251 0.210 -21.727 1.00 71.12 85 ASN A O 1
ATOM 641 N N . SER A 1 86 ? 12.045 1.367 -22.405 1.00 72.94 86 SER A N 1
ATOM 642 C CA . SER A 1 86 ? 12.205 2.094 -21.140 1.00 72.94 86 SER A CA 1
ATOM 643 C C . SER A 1 86 ? 11.078 3.098 -20.900 1.00 72.94 86 SER A C 1
ATOM 645 O O . SER A 1 86 ? 10.610 3.217 -19.769 1.00 72.94 86 SER A O 1
ATOM 647 N N . ALA A 1 87 ? 10.591 3.767 -21.950 1.00 80.19 87 ALA A N 1
ATOM 648 C CA . ALA A 1 87 ? 9.443 4.665 -21.857 1.00 80.19 87 ALA A CA 1
ATOM 649 C C . ALA A 1 87 ? 8.155 3.908 -21.486 1.00 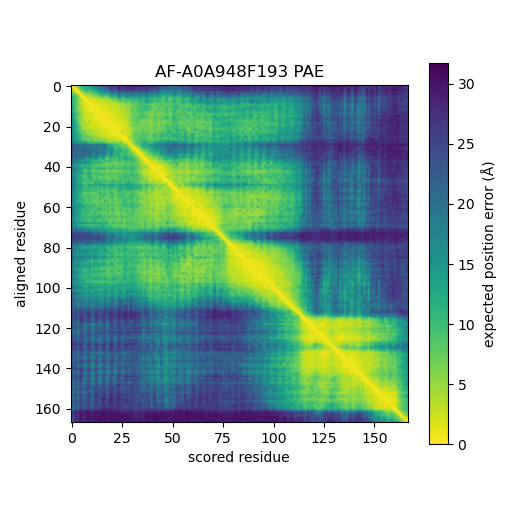80.19 87 ALA A C 1
ATOM 651 O O . ALA A 1 87 ? 7.439 4.327 -20.577 1.00 80.19 87 ALA A O 1
ATOM 652 N N . ILE A 1 88 ? 7.900 2.757 -22.124 1.00 81.44 88 ILE A N 1
ATOM 653 C CA . ILE A 1 88 ? 6.764 1.881 -21.793 1.00 81.44 88 ILE A CA 1
ATOM 654 C C . ILE A 1 88 ? 6.865 1.407 -20.341 1.00 81.44 88 ILE A C 1
ATOM 656 O O . ILE A 1 88 ? 5.894 1.491 -19.593 1.00 81.44 88 ILE A O 1
ATOM 660 N N . GLN A 1 89 ? 8.041 0.944 -19.914 1.00 74.25 89 GLN A N 1
ATOM 661 C CA . GLN A 1 89 ? 8.239 0.448 -18.555 1.00 74.25 89 GLN A CA 1
ATOM 662 C C . GLN A 1 89 ? 8.057 1.553 -17.506 1.00 74.25 89 GLN A C 1
ATOM 664 O O . GLN A 1 89 ? 7.408 1.319 -16.489 1.00 74.25 89 GLN A O 1
ATOM 669 N N . PHE A 1 90 ? 8.571 2.758 -17.759 1.00 80.94 90 PHE A N 1
ATOM 670 C CA . PHE A 1 90 ? 8.356 3.907 -16.883 1.00 80.94 90 PHE A CA 1
ATOM 671 C C . PHE A 1 90 ? 6.866 4.245 -16.757 1.00 80.94 90 PHE A C 1
ATOM 673 O O . PHE A 1 90 ? 6.361 4.373 -15.643 1.00 80.94 90 PHE A O 1
ATOM 680 N N . LEU A 1 91 ? 6.148 4.314 -17.884 1.00 84.00 91 LEU A N 1
ATOM 681 C CA . LEU A 1 91 ? 4.713 4.594 -17.903 1.00 84.00 91 LEU A CA 1
ATOM 682 C C . LEU A 1 91 ? 3.924 3.537 -17.114 1.00 84.00 91 LEU A C 1
ATOM 684 O O . LEU A 1 91 ? 3.128 3.888 -16.246 1.00 84.00 91 LEU A O 1
ATOM 688 N N . VAL A 1 92 ? 4.178 2.251 -17.369 1.00 83.06 92 VAL A N 1
ATOM 689 C CA . VAL A 1 92 ? 3.486 1.139 -16.699 1.00 83.06 92 VAL A CA 1
ATOM 690 C C . VAL A 1 92 ? 3.744 1.152 -15.194 1.00 83.06 92 VAL A C 1
ATOM 692 O O . VAL A 1 92 ? 2.794 1.062 -14.419 1.00 83.06 92 VAL A O 1
ATOM 695 N N . LEU A 1 93 ? 5.000 1.298 -14.759 1.00 79.50 93 LEU A N 1
ATOM 696 C CA . LEU A 1 93 ? 5.338 1.295 -13.332 1.00 79.50 93 LEU A CA 1
ATOM 697 C C . LEU A 1 93 ? 4.786 2.526 -12.605 1.00 79.50 93 LEU A C 1
ATOM 699 O O . LEU A 1 93 ? 4.308 2.394 -11.479 1.00 79.50 93 LEU A O 1
ATOM 703 N N . MET A 1 94 ? 4.790 3.699 -13.245 1.00 79.06 94 MET A N 1
ATOM 704 C CA . MET A 1 94 ? 4.179 4.912 -12.697 1.00 79.06 94 MET A CA 1
ATOM 705 C C . MET A 1 94 ? 2.666 4.766 -12.533 1.00 79.06 94 MET A C 1
ATOM 707 O O . MET A 1 94 ? 2.137 5.045 -11.457 1.00 79.06 94 MET A O 1
ATOM 711 N N . VAL A 1 95 ? 1.966 4.292 -13.569 1.00 83.94 95 VAL A N 1
ATOM 712 C CA . VAL A 1 95 ? 0.516 4.055 -13.508 1.00 83.94 95 VAL A CA 1
ATOM 713 C C . VAL A 1 95 ? 0.192 3.041 -12.413 1.00 83.94 95 VAL A C 1
ATOM 715 O O . VAL A 1 95 ? -0.693 3.284 -11.595 1.00 83.94 95 VAL A O 1
ATOM 718 N N . LEU A 1 96 ? 0.941 1.940 -12.341 1.00 81.06 96 LEU A N 1
ATOM 719 C CA . LEU A 1 96 ? 0.734 0.898 -11.343 1.00 81.06 96 LEU A CA 1
ATOM 720 C C . LEU A 1 96 ? 0.975 1.408 -9.913 1.00 81.06 96 LEU A C 1
ATOM 722 O O . LEU A 1 96 ? 0.164 1.137 -9.029 1.00 81.06 96 LEU A O 1
ATOM 726 N N . ALA A 1 97 ? 2.026 2.203 -9.689 1.00 77.25 97 ALA A N 1
ATOM 727 C CA . ALA A 1 97 ? 2.292 2.828 -8.394 1.00 77.25 97 ALA A CA 1
ATOM 728 C C . ALA A 1 97 ? 1.154 3.770 -7.964 1.00 77.25 97 ALA A C 1
ATOM 730 O O . ALA A 1 97 ? 0.740 3.746 -6.804 1.00 77.25 97 ALA A O 1
ATOM 731 N N . ILE A 1 98 ? 0.604 4.557 -8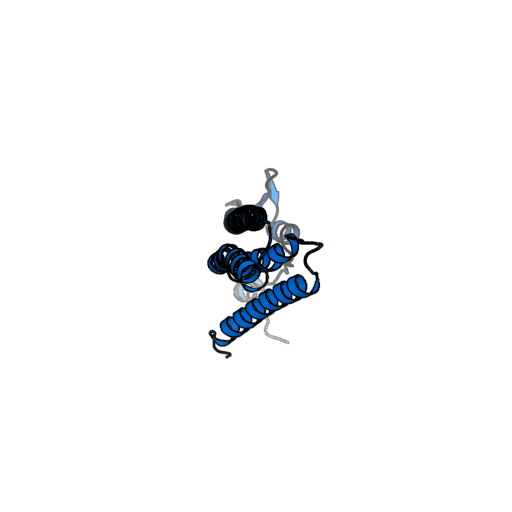.897 1.00 80.06 98 ILE A N 1
ATOM 732 C CA . ILE A 1 98 ? -0.538 5.444 -8.633 1.00 80.06 98 ILE A CA 1
ATOM 733 C C . ILE A 1 98 ? -1.792 4.630 -8.294 1.00 80.06 98 ILE A C 1
ATOM 735 O O . ILE A 1 98 ? -2.487 4.951 -7.331 1.00 80.06 98 ILE A O 1
ATOM 739 N N . PHE A 1 99 ? -2.084 3.574 -9.055 1.00 81.81 99 PHE A N 1
ATOM 740 C CA . PHE A 1 99 ? -3.249 2.722 -8.811 1.00 81.81 99 PHE A CA 1
ATOM 741 C C . PHE A 1 99 ? -3.186 2.036 -7.444 1.00 81.81 99 PHE A C 1
ATOM 743 O O . PHE A 1 99 ? -4.172 2.048 -6.709 1.00 81.81 99 PHE A O 1
ATOM 750 N N . VAL A 1 100 ? -2.027 1.484 -7.078 1.00 80.50 100 VAL A N 1
ATOM 751 C CA . VAL A 1 100 ? -1.820 0.822 -5.782 1.00 80.50 100 VAL A CA 1
ATOM 752 C C . VAL A 1 100 ? -1.967 1.802 -4.615 1.00 80.50 100 VAL A C 1
ATOM 754 O O . VAL A 1 100 ? -2.566 1.467 -3.595 1.00 80.50 100 VAL A O 1
ATOM 757 N N . ASP A 1 101 ? -1.466 3.028 -4.757 1.00 74.94 101 ASP A N 1
ATOM 758 C CA . ASP A 1 101 ? -1.627 4.062 -3.734 1.00 74.94 101 ASP A CA 1
ATOM 759 C C . ASP A 1 101 ? -3.105 4.434 -3.530 1.00 74.94 101 ASP A C 1
ATOM 761 O O . ASP A 1 101 ? -3.591 4.490 -2.400 1.00 74.94 101 ASP A O 1
ATOM 765 N N . ARG A 1 102 ? -3.860 4.593 -4.626 1.00 77.44 102 ARG A N 1
ATOM 766 C CA . ARG A 1 102 ? -5.296 4.905 -4.572 1.00 77.44 102 ARG A CA 1
ATOM 767 C C . ARG A 1 102 ? -6.106 3.808 -3.890 1.00 77.44 102 ARG A C 1
ATOM 769 O O . ARG A 1 102 ? -6.962 4.129 -3.066 1.00 77.44 102 ARG A O 1
ATOM 776 N N . THR A 1 103 ? -5.840 2.534 -4.187 1.00 74.81 103 THR A N 1
ATOM 777 C CA . THR A 1 103 ? -6.549 1.430 -3.521 1.00 74.81 103 THR A CA 1
ATOM 778 C C . THR A 1 103 ? -6.234 1.383 -2.028 1.00 74.81 103 THR A C 1
ATOM 780 O O . THR A 1 103 ? -7.145 1.206 -1.218 1.00 74.81 103 THR A O 1
ATOM 783 N N . ALA A 1 104 ? -4.981 1.632 -1.639 1.00 70.50 104 ALA A N 1
ATOM 784 C CA . ALA A 1 104 ? -4.584 1.678 -0.237 1.00 70.50 104 ALA A CA 1
ATOM 785 C C . ALA A 1 104 ? -5.272 2.816 0.544 1.00 70.50 104 ALA A C 1
ATOM 787 O O . ALA A 1 104 ? -5.651 2.620 1.701 1.00 70.50 104 ALA A O 1
ATOM 788 N N . THR A 1 105 ? -5.467 3.994 -0.065 1.00 69.00 105 THR A N 1
ATOM 789 C CA . THR A 1 105 ? -6.206 5.104 0.564 1.00 69.00 105 THR A CA 1
ATOM 790 C C . THR A 1 105 ? -7.697 4.794 0.696 1.00 69.00 105 THR A C 1
ATOM 792 O O . THR A 1 105 ? -8.249 4.947 1.784 1.00 69.00 105 THR A O 1
ATOM 795 N N . LEU A 1 106 ? -8.332 4.286 -0.366 1.00 66.75 106 LEU A N 1
ATOM 796 C CA . LEU A 1 106 ? -9.760 3.945 -0.358 1.00 66.75 106 LEU A CA 1
ATOM 797 C C . LEU A 1 106 ? -10.093 2.884 0.704 1.00 66.75 106 LEU A C 1
ATOM 799 O O . LEU A 1 106 ? -11.091 2.998 1.413 1.00 66.75 106 LEU A O 1
ATOM 803 N N . LEU A 1 107 ? -9.225 1.885 0.889 1.00 62.72 107 LEU A N 1
ATOM 804 C CA . LEU A 1 107 ? -9.402 0.865 1.927 1.00 62.72 107 LEU A CA 1
ATOM 805 C C . LEU A 1 107 ? -9.311 1.428 3.356 1.00 62.72 107 LEU A C 1
ATOM 807 O O . LEU A 1 107 ? -9.975 0.911 4.258 1.00 62.72 107 LEU A O 1
ATOM 811 N N . LYS A 1 108 ? -8.519 2.485 3.586 1.00 60.03 108 LYS A N 1
ATOM 812 C CA . LYS A 1 108 ? -8.458 3.154 4.897 1.00 60.03 108 LYS A CA 1
ATOM 813 C C . LYS A 1 108 ? -9.755 3.894 5.214 1.00 60.03 108 LYS A C 1
ATOM 815 O O . LYS A 1 108 ? -10.215 3.815 6.348 1.00 60.03 108 LYS A O 1
ATOM 820 N N . GLU A 1 109 ? -10.358 4.551 4.228 1.00 56.91 109 GLU A N 1
ATOM 821 C CA . GLU A 1 109 ? -11.631 5.260 4.407 1.00 56.91 109 GLU A CA 1
ATOM 822 C C . GLU A 1 109 ? -12.799 4.293 4.630 1.00 56.91 109 GLU A C 1
ATOM 824 O O . GLU A 1 109 ? -13.583 4.480 5.558 1.00 56.91 109 GLU A O 1
ATOM 829 N N . VAL A 1 110 ? -12.859 3.181 3.887 1.00 59.72 110 VAL A N 1
ATOM 830 C CA . VAL A 1 110 ? -13.880 2.137 4.099 1.00 59.72 110 VAL A CA 1
ATOM 831 C C . VAL A 1 110 ? -13.804 1.537 5.511 1.00 59.72 110 VAL A C 1
ATOM 833 O O . VAL A 1 110 ? -14.838 1.208 6.092 1.00 59.72 110 VAL A O 1
ATOM 836 N N . LYS A 1 111 ? -12.612 1.444 6.118 1.00 52.56 111 LYS A N 1
ATOM 837 C CA . LYS A 1 111 ? -12.459 1.015 7.521 1.00 52.56 111 LYS A CA 1
ATOM 838 C C . LYS A 1 111 ? -13.104 1.985 8.518 1.00 52.56 111 LYS A C 1
ATOM 840 O O . LYS A 1 111 ? -13.574 1.540 9.559 1.00 52.56 111 LYS A O 1
ATOM 845 N N . VAL A 1 112 ? -13.151 3.278 8.196 1.00 50.62 112 VAL A N 1
ATOM 846 C CA . VAL A 1 112 ? -13.745 4.321 9.049 1.00 50.62 112 VAL A CA 1
ATOM 847 C C . VAL A 1 112 ? -15.259 4.423 8.839 1.00 50.62 112 VAL A C 1
ATOM 849 O O . VAL A 1 112 ? -15.986 4.614 9.811 1.00 50.62 112 VAL A O 1
ATOM 852 N N . LEU A 1 113 ? -15.773 4.175 7.626 1.00 48.47 113 LEU A N 1
ATOM 853 C CA . LEU A 1 113 ? -17.224 4.081 7.385 1.00 48.47 113 LEU A CA 1
ATOM 854 C C . LEU A 1 113 ? -17.891 2.856 8.042 1.00 48.47 113 LEU A C 1
ATOM 856 O O . LEU A 1 113 ? -19.109 2.832 8.181 1.00 48.47 113 LEU A O 1
ATOM 860 N N . ARG A 1 114 ? -17.114 1.874 8.518 1.00 54.03 114 ARG A N 1
ATOM 861 C CA . ARG A 1 114 ? -17.598 0.787 9.393 1.00 54.03 114 ARG A CA 1
ATOM 862 C C . ARG A 1 114 ? -17.680 1.170 10.881 1.00 54.03 114 ARG A C 1
ATOM 864 O O . ARG A 1 114 ? -18.036 0.327 11.695 1.00 54.03 114 ARG A O 1
ATOM 871 N N . GLY A 1 115 ? -17.322 2.402 11.258 1.00 60.00 115 GLY A N 1
ATOM 872 C CA . GLY A 1 115 ? -17.191 2.812 12.661 1.00 60.00 115 GLY A CA 1
ATOM 873 C C . GLY A 1 115 ? -18.487 3.242 13.355 1.00 60.00 115 GLY A C 1
ATOM 874 O O . GLY A 1 115 ? -18.520 3.288 14.583 1.00 60.00 115 GLY A O 1
ATOM 875 N N . ILE A 1 116 ? -19.551 3.561 12.611 1.00 70.06 116 ILE A N 1
ATOM 876 C CA . ILE A 1 116 ? -20.821 4.010 13.198 1.00 70.06 116 ILE A CA 1
ATOM 877 C C . ILE A 1 116 ? -21.805 2.845 13.182 1.00 70.06 116 ILE A C 1
ATOM 879 O O . ILE A 1 116 ? -22.383 2.524 12.148 1.00 70.06 116 ILE A O 1
ATOM 883 N N . LEU A 1 117 ? -21.990 2.221 14.344 1.00 82.06 117 LEU A N 1
ATOM 884 C CA . LEU A 1 117 ? -23.002 1.193 14.566 1.00 82.06 117 LEU A CA 1
ATOM 885 C C . LEU A 1 117 ? -24.315 1.875 14.975 1.00 82.06 117 LEU A C 1
ATOM 887 O O . LEU A 1 117 ? -24.399 2.386 16.096 1.00 82.06 117 LEU A O 1
ATOM 891 N N . PRO A 1 118 ? -25.337 1.930 14.102 1.00 81.75 118 PRO A N 1
ATOM 892 C CA . PRO A 1 118 ? -26.624 2.515 14.458 1.00 81.75 118 PRO A CA 1
ATOM 893 C C . PRO A 1 118 ? -27.284 1.677 15.560 1.00 81.75 118 PRO A C 1
ATOM 895 O O . PRO A 1 118 ? -27.761 0.569 15.312 1.00 81.75 118 PRO A O 1
ATOM 898 N N . MET A 1 119 ? -27.310 2.206 16.785 1.00 87.62 119 MET A N 1
ATOM 899 C CA . MET A 1 119 ? -27.928 1.550 17.939 1.00 87.62 119 MET A CA 1
ATOM 900 C C . MET A 1 119 ? -29.284 2.173 18.280 1.00 87.62 119 MET A C 1
ATOM 902 O O . MET A 1 119 ? -29.462 3.389 18.208 1.00 87.62 119 MET A O 1
ATOM 906 N N . CYS A 1 120 ? -30.243 1.354 18.707 1.00 90.81 120 CYS A N 1
ATOM 907 C CA . CYS A 1 120 ? -31.520 1.847 19.205 1.00 90.81 120 CYS A CA 1
ATOM 908 C C . CYS A 1 120 ? -31.306 2.513 20.567 1.00 90.81 120 CYS A C 1
ATOM 910 O O . CYS A 1 120 ? -30.813 1.875 21.499 1.00 90.81 120 CYS A O 1
ATOM 912 N N . SER A 1 121 ? -31.742 3.762 20.720 1.00 90.19 121 SER A N 1
ATOM 913 C CA . SER A 1 121 ? -31.605 4.509 21.978 1.00 90.19 121 SER A CA 1
ATOM 914 C C . SER A 1 121 ? -32.371 3.887 23.153 1.00 90.19 121 SER A C 1
ATOM 916 O O . SER A 1 121 ? -32.019 4.138 24.301 1.00 90.19 121 SER A O 1
ATOM 918 N N . PHE A 1 122 ? -33.388 3.059 22.883 1.00 91.06 122 PHE A N 1
ATOM 919 C CA . PHE A 1 122 ? -34.213 2.421 23.913 1.00 91.06 122 PHE A CA 1
ATOM 920 C C . PHE A 1 122 ? -33.734 1.013 24.272 1.00 91.06 122 PHE A C 1
ATOM 922 O O . PHE A 1 122 ? -33.496 0.719 25.439 1.00 91.06 122 PHE A O 1
ATOM 929 N N . CYS A 1 123 ? -33.584 0.133 23.277 1.00 90.25 123 CYS A N 1
ATOM 930 C CA . CYS A 1 123 ? -33.287 -1.285 23.510 1.00 90.25 123 CYS A CA 1
ATOM 931 C C . CYS A 1 123 ? -31.827 -1.679 23.243 1.00 90.25 123 CYS A C 1
ATOM 933 O O . CYS A 1 123 ? -31.484 -2.843 23.426 1.00 90.25 123 CYS A O 1
ATOM 935 N N . ARG A 1 124 ? -30.973 -0.740 22.803 1.00 88.38 124 ARG A N 1
ATOM 936 C CA . ARG A 1 124 ? -29.536 -0.930 22.510 1.00 88.38 124 ARG A CA 1
ATOM 937 C C . ARG A 1 124 ? -29.200 -1.999 21.462 1.00 88.38 124 ARG A C 1
ATOM 939 O O . ARG A 1 124 ? -28.030 -2.320 21.283 1.00 88.38 124 ARG A O 1
ATOM 946 N N . LYS A 1 125 ? -30.198 -2.507 20.737 1.00 90.44 125 LYS A N 1
ATOM 947 C CA . LYS A 1 125 ? -29.993 -3.361 19.562 1.00 90.44 125 LYS A CA 1
ATOM 948 C C . LYS A 1 125 ? -29.291 -2.581 18.453 1.00 90.44 125 LYS A C 1
ATOM 950 O O . LYS A 1 125 ? -29.493 -1.371 18.343 1.00 90.44 125 LYS A O 1
ATOM 955 N N . ILE A 1 126 ? -28.520 -3.275 17.626 1.00 89.62 126 ILE A N 1
ATOM 956 C CA . ILE A 1 126 ? -27.879 -2.714 16.433 1.00 89.62 126 ILE A CA 1
ATOM 957 C C . ILE A 1 126 ? -28.787 -2.948 15.226 1.00 89.62 126 ILE A C 1
ATOM 959 O O . ILE A 1 126 ? -29.361 -4.029 15.082 1.00 89.62 126 ILE A O 1
ATOM 963 N N . ARG A 1 127 ? -28.924 -1.931 14.371 1.00 86.56 127 ARG A N 1
ATOM 964 C CA . ARG A 1 127 ? -29.601 -2.052 13.078 1.00 86.56 127 ARG A CA 1
ATOM 965 C C . ARG A 1 127 ? -28.625 -2.625 12.053 1.00 86.56 127 ARG A C 1
ATOM 967 O O . ARG A 1 127 ? -27.633 -1.983 11.716 1.00 86.56 127 ARG A O 1
ATOM 974 N N . ASP A 1 128 ? -28.914 -3.823 11.571 1.00 79.00 128 ASP A N 1
ATOM 975 C CA . ASP A 1 128 ? -28.200 -4.444 10.458 1.00 79.00 128 ASP A CA 1
ATOM 976 C C . ASP A 1 128 ? -28.581 -3.760 9.125 1.00 79.00 128 ASP A C 1
ATOM 978 O O . ASP A 1 128 ? -29.638 -3.133 9.006 1.00 79.00 128 ASP A O 1
ATOM 982 N N . GLY A 1 129 ? -27.748 -3.902 8.092 1.00 75.50 129 GLY A N 1
ATOM 983 C CA . GLY A 1 129 ? -27.945 -3.327 6.756 1.00 75.50 129 GLY A CA 1
ATOM 984 C C . GLY A 1 129 ? -29.224 -3.784 6.037 1.00 75.50 129 GLY A C 1
ATOM 985 O O . GLY A 1 129 ? -29.567 -3.227 4.998 1.00 75.50 129 GLY A O 1
ATOM 986 N N . LYS A 1 130 ? -29.945 -4.767 6.595 1.00 77.25 130 LYS A N 1
ATOM 987 C CA . LYS A 1 130 ? -31.250 -5.269 6.128 1.00 77.25 130 LYS A CA 1
ATOM 988 C C . LYS A 1 130 ? -32.446 -4.743 6.932 1.00 77.25 130 LYS A C 1
ATOM 990 O O . LYS A 1 130 ? -33.521 -5.323 6.862 1.00 77.25 130 LYS A O 1
ATOM 995 N N . ASP A 1 131 ? -32.261 -3.674 7.704 1.00 77.69 131 ASP A N 1
ATOM 996 C CA . ASP A 1 131 ? -33.297 -3.078 8.562 1.00 77.69 131 ASP A CA 1
ATOM 997 C C . ASP A 1 131 ? -33.790 -3.988 9.707 1.00 77.69 131 ASP A C 1
ATOM 999 O O . ASP A 1 131 ? -34.867 -3.815 10.276 1.00 77.69 131 ASP A O 1
ATOM 1003 N N . HIS A 1 132 ? -32.979 -4.975 10.080 1.00 86.88 132 HIS A N 1
ATOM 1004 C CA . HIS A 1 132 ? -33.251 -5.846 11.216 1.00 86.88 132 HIS A CA 1
ATOM 1005 C C . HIS A 1 132 ? -32.543 -5.336 12.470 1.00 86.88 132 HIS A C 1
ATOM 1007 O O . HIS A 1 132 ? -31.422 -4.838 12.403 1.00 86.88 132 HIS A O 1
ATOM 1013 N N . TRP A 1 133 ? -33.183 -5.498 13.628 1.00 91.62 133 TRP A N 1
ATOM 1014 C CA . TRP A 1 133 ? -32.608 -5.129 14.921 1.00 91.62 133 TRP A CA 1
ATOM 1015 C C . TRP A 1 133 ? -32.102 -6.365 15.654 1.00 91.62 133 TRP A C 1
ATOM 1017 O O . TRP A 1 133 ? -32.897 -7.164 16.157 1.00 91.62 133 TRP A O 1
ATOM 1027 N N . VAL A 1 134 ? -30.784 -6.488 15.760 1.00 90.88 134 VAL A N 1
ATOM 1028 C CA . VAL A 1 134 ? -30.117 -7.633 16.385 1.00 90.88 134 VAL A CA 1
ATOM 1029 C C . VAL A 1 134 ? -29.457 -7.242 17.713 1.00 90.88 134 VAL A C 1
ATOM 1031 O O . VAL A 1 134 ? -29.072 -6.081 17.892 1.00 90.88 134 VAL A O 1
ATOM 1034 N N . PRO A 1 135 ? -29.345 -8.169 18.680 1.00 91.00 135 PRO A N 1
ATOM 1035 C CA . PRO A 1 135 ? -28.524 -7.965 19.872 1.00 91.00 135 PRO A CA 1
ATOM 1036 C C . PRO A 1 135 ? -27.065 -7.651 19.508 1.00 91.00 135 PRO A C 1
ATOM 1038 O O . PRO A 1 135 ? -26.563 -8.114 18.481 1.00 91.00 135 PRO A O 1
ATOM 1041 N N . LEU A 1 136 ? -26.390 -6.863 20.349 1.00 87.19 136 LEU A N 1
ATOM 1042 C CA . LEU A 1 136 ? -24.993 -6.457 20.148 1.00 87.19 136 LEU A CA 1
ATOM 1043 C C . LEU A 1 136 ? -24.066 -7.674 20.064 1.00 87.19 136 LEU A C 1
ATOM 1045 O O . LEU A 1 136 ? -23.149 -7.705 19.250 1.00 87.19 136 LEU A O 1
ATOM 1049 N N . GLU A 1 137 ? -24.328 -8.674 20.897 1.00 88.12 137 GLU A N 1
ATOM 1050 C CA . GLU A 1 137 ? -23.535 -9.890 21.040 1.00 88.12 137 GLU A CA 1
ATOM 1051 C C . GLU A 1 137 ? -23.551 -10.694 19.737 1.00 88.12 137 GLU A C 1
ATOM 1053 O O . GLU A 1 137 ? -22.499 -11.095 19.236 1.00 88.12 137 GLU A O 1
ATOM 1058 N N . ASN A 1 138 ? -24.741 -10.843 19.145 1.00 87.44 138 ASN A N 1
ATOM 1059 C CA . ASN A 1 138 ? -24.918 -11.496 17.849 1.00 87.44 138 ASN A CA 1
ATOM 1060 C C . ASN A 1 138 ? -24.215 -10.699 16.751 1.00 87.44 138 ASN A C 1
ATOM 1062 O O . ASN A 1 138 ? -23.470 -11.262 15.961 1.00 87.44 138 ASN A O 1
ATOM 1066 N N . TYR A 1 139 ? -24.388 -9.375 16.743 1.00 86.88 139 TYR A N 1
ATOM 1067 C CA . TYR A 1 139 ? -23.754 -8.526 15.741 1.00 86.88 139 TYR A CA 1
ATOM 1068 C C . TYR A 1 139 ? -22.220 -8.633 15.773 1.00 86.88 139 TYR A C 1
ATOM 1070 O O . TYR A 1 139 ? -21.601 -8.754 14.718 1.00 86.88 139 TYR A O 1
ATOM 1078 N N . ILE A 1 140 ? -21.604 -8.610 16.963 1.00 84.38 140 ILE A N 1
ATOM 1079 C CA . ILE A 1 140 ? -20.149 -8.755 17.137 1.00 84.38 140 ILE A CA 1
ATOM 1080 C C . ILE A 1 140 ? -19.686 -10.144 16.693 1.00 84.38 140 ILE A C 1
ATOM 1082 O O . ILE A 1 140 ? -18.689 -10.233 15.979 1.00 84.38 140 ILE A O 1
ATOM 1086 N N . SER A 1 141 ? -20.413 -11.196 17.070 1.00 85.06 141 SER A N 1
ATOM 1087 C CA . SER A 1 141 ? -20.064 -12.578 16.712 1.00 85.06 141 SER A CA 1
ATOM 1088 C C . SER A 1 141 ? -20.174 -12.830 15.202 1.00 85.06 141 SER A C 1
ATOM 1090 O O . SER A 1 141 ? -19.335 -13.511 14.626 1.00 85.06 141 SER A O 1
ATOM 1092 N N . ASP A 1 142 ? -21.171 -12.235 14.538 1.00 83.50 142 ASP A N 1
ATOM 1093 C CA . ASP A 1 142 ? -21.397 -12.400 13.096 1.00 83.50 142 ASP A CA 1
ATOM 1094 C C . ASP A 1 142 ? -20.419 -11.574 12.238 1.00 83.50 142 ASP A C 1
ATOM 1096 O O . ASP A 1 142 ? -20.156 -11.913 11.083 1.00 83.50 142 ASP A O 1
ATOM 1100 N N . HIS A 1 143 ? -19.888 -10.469 12.776 1.00 80.94 143 HIS A N 1
ATOM 1101 C CA . HIS A 1 143 ? -19.089 -9.492 12.020 1.00 80.94 143 HIS A CA 1
ATOM 1102 C C . HIS A 1 143 ? -17.631 -9.370 12.487 1.00 80.94 143 HIS A C 1
ATOM 1104 O O . HIS A 1 143 ? -16.890 -8.528 11.965 1.00 80.94 143 HIS A O 1
ATOM 1110 N N . SER A 1 144 ? -17.196 -10.179 13.456 1.00 79.62 144 SER A N 1
ATOM 1111 C CA . SER A 1 144 ? -15.819 -10.200 13.951 1.00 79.62 144 SER A CA 1
ATOM 1112 C C . SER A 1 144 ? -15.423 -11.575 14.486 1.00 79.62 144 SER A C 1
ATOM 1114 O O . SER A 1 144 ? -16.269 -12.401 14.792 1.00 79.62 144 SER A O 1
ATOM 1116 N N . GLU A 1 145 ? -14.122 -11.804 14.648 1.00 81.88 145 GLU A N 1
ATOM 1117 C CA . GLU A 1 145 ? -13.579 -13.019 15.277 1.00 81.88 145 GLU A CA 1
ATOM 1118 C C . GLU A 1 145 ? -13.655 -12.978 16.820 1.00 81.88 145 GLU A C 1
ATOM 1120 O O . GLU A 1 145 ? -13.048 -13.806 17.495 1.00 81.88 145 GLU A O 1
ATOM 1125 N N . ALA A 1 146 ? -14.329 -11.982 17.406 1.00 80.50 146 ALA A N 1
ATOM 1126 C CA . ALA A 1 146 ? -14.396 -11.815 18.852 1.00 80.50 146 ALA A CA 1
ATOM 1127 C C . ALA A 1 146 ? -15.495 -12.691 19.472 1.00 80.50 146 ALA A C 1
ATOM 1129 O O . ALA A 1 146 ? -16.661 -12.604 19.091 1.00 80.50 146 ALA A O 1
ATOM 1130 N N . GLU A 1 147 ? -15.135 -13.468 20.493 1.00 80.19 147 GLU A N 1
ATOM 1131 C CA . GLU A 1 147 ? -16.088 -14.212 21.319 1.00 80.19 147 GLU A CA 1
ATOM 1132 C C . GLU A 1 147 ? -16.586 -13.345 22.484 1.00 80.19 147 GLU A C 1
ATOM 1134 O O . GLU A 1 147 ? -15.798 -12.743 23.220 1.00 80.19 147 GLU A O 1
ATOM 1139 N N . VAL A 1 148 ? -17.907 -13.279 22.671 1.00 83.81 148 VAL A N 1
ATOM 1140 C CA . VAL A 1 148 ? -18.528 -12.491 23.744 1.00 83.81 148 VAL A CA 1
ATOM 1141 C C . VAL A 1 148 ? -18.916 -13.404 24.904 1.00 83.81 148 VAL A C 1
ATOM 1143 O O . VAL A 1 148 ? -19.862 -14.185 24.817 1.00 83.81 148 VAL A O 1
ATOM 1146 N N . SER A 1 149 ? -18.206 -13.282 26.026 1.00 85.62 149 SER A N 1
ATOM 1147 C CA . SER A 1 149 ? -18.565 -13.942 27.285 1.00 85.62 149 SER A CA 1
ATOM 1148 C C . SER A 1 149 ? -19.383 -13.018 28.186 1.00 85.62 149 SER A C 1
ATOM 1150 O O . SER A 1 149 ? -19.094 -11.824 28.282 1.00 85.62 149 SER A O 1
ATOM 1152 N N . HIS A 1 150 ? -20.339 -13.574 28.928 1.00 86.31 150 HIS A N 1
ATOM 1153 C CA . HIS A 1 150 ? -21.090 -12.829 29.936 1.00 86.31 150 HIS A CA 1
ATOM 1154 C C . HIS A 1 150 ? -20.386 -12.921 31.297 1.00 86.31 150 HIS A C 1
ATOM 1156 O O . HIS A 1 150 ? -20.125 -14.015 31.790 1.00 86.31 150 HIS A O 1
ATOM 1162 N N . GLY A 1 151 ? -20.098 -11.775 31.918 1.00 85.19 151 GLY A N 1
ATOM 1163 C CA . GLY A 1 151 ? -19.516 -11.687 33.259 1.00 85.19 151 GLY A CA 1
ATOM 1164 C C . GLY A 1 151 ? -20.160 -10.570 34.079 1.00 85.19 151 GLY A C 1
ATOM 1165 O O . GLY A 1 151 ? -20.763 -9.650 33.525 1.00 85.19 151 GLY A O 1
ATOM 1166 N N . LEU A 1 152 ? -20.037 -10.634 35.407 1.00 85.88 152 LEU A N 1
ATOM 1167 C CA . LEU A 1 152 ? -20.460 -9.546 36.292 1.00 85.88 152 LEU A CA 1
ATOM 1168 C C . LEU A 1 152 ? -19.277 -8.642 36.632 1.00 85.88 152 LEU A C 1
ATOM 1170 O O . LEU A 1 152 ? -18.235 -9.110 37.081 1.00 85.88 152 LEU A O 1
ATOM 1174 N N . CYS A 1 153 ? -19.455 -7.327 36.491 1.00 91.19 153 CYS A N 1
ATOM 1175 C CA . CYS A 1 153 ? -18.482 -6.378 37.020 1.00 91.19 153 CYS A CA 1
ATOM 1176 C C . CYS A 1 153 ? -18.584 -6.293 38.559 1.00 91.19 153 CYS A C 1
ATOM 1178 O O . CYS A 1 153 ? -19.659 -6.548 39.117 1.00 91.19 153 CYS A O 1
ATOM 1180 N N . PRO A 1 154 ? -17.521 -5.862 39.267 1.00 87.62 154 PRO A N 1
ATOM 1181 C CA . PRO A 1 154 ? -17.519 -5.785 40.732 1.00 87.62 154 PRO A CA 1
ATOM 1182 C C . PRO A 1 154 ? -18.663 -4.942 41.320 1.00 87.62 154 PRO A C 1
ATOM 1184 O O . PRO A 1 154 ? -19.204 -5.268 42.375 1.00 87.62 154 PRO A O 1
ATOM 1187 N N . GLY A 1 155 ? -19.082 -3.880 40.619 1.00 89.62 155 GLY A N 1
ATOM 1188 C CA . GLY A 1 155 ? -20.208 -3.037 41.034 1.00 89.62 155 GLY A CA 1
ATOM 1189 C C . GLY A 1 155 ? -21.561 -3.750 40.953 1.00 89.62 155 GLY A C 1
ATOM 1190 O O . GLY A 1 155 ? -22.370 -3.640 41.873 1.00 89.62 155 GLY A O 1
ATOM 1191 N N . CYS A 1 156 ? -21.797 -4.520 39.885 1.00 90.75 156 CYS A N 1
ATOM 1192 C CA . CYS A 1 156 ? -23.000 -5.344 39.745 1.00 90.75 156 CYS A CA 1
ATOM 1193 C C . CYS A 1 156 ? -23.004 -6.489 40.755 1.00 90.75 156 CYS A C 1
ATOM 1195 O O . CYS A 1 156 ? -24.032 -6.741 41.376 1.00 90.75 156 CYS A O 1
ATOM 1197 N N . TYR A 1 157 ? -21.854 -7.128 40.964 1.00 87.50 157 TYR A N 1
ATOM 1198 C CA . TYR A 1 157 ? -21.718 -8.193 41.948 1.00 87.50 157 TYR A CA 1
ATOM 1199 C C . TYR A 1 157 ? -22.084 -7.698 43.354 1.00 87.50 157 TYR A C 1
ATOM 1201 O O . TYR A 1 157 ? -22.997 -8.230 43.977 1.00 87.50 157 TYR A O 1
ATOM 1209 N N . LYS A 1 158 ? -21.481 -6.587 43.802 1.00 86.75 158 LYS A N 1
ATOM 1210 C CA . LYS A 1 158 ? -21.780 -5.977 45.107 1.00 86.75 158 LYS A CA 1
ATOM 1211 C C . LYS A 1 158 ? -23.250 -5.569 45.252 1.00 86.75 158 LYS A C 1
ATOM 1213 O O . LYS A 1 158 ? -23.807 -5.679 46.338 1.00 86.75 158 LYS A O 1
ATOM 1218 N N . LYS A 1 159 ? -23.873 -5.091 44.172 1.00 87.31 159 LYS A N 1
ATOM 1219 C CA . LYS A 1 159 ? -25.268 -4.632 44.177 1.00 87.31 159 LYS A CA 1
ATOM 1220 C C . LYS A 1 159 ? -26.280 -5.776 44.270 1.00 87.31 159 LYS A C 1
ATOM 1222 O O . LYS A 1 159 ? -27.276 -5.620 44.965 1.00 87.31 159 LYS A O 1
ATOM 1227 N N . TYR A 1 160 ? -26.062 -6.867 43.536 1.00 85.81 160 TYR A N 1
ATOM 1228 C CA . TYR A 1 160 ? -27.048 -7.948 43.415 1.00 85.81 160 TYR A CA 1
ATOM 1229 C C . TYR A 1 160 ? -26.775 -9.136 44.333 1.00 85.81 160 TYR A C 1
ATOM 1231 O O . TYR A 1 160 ? -27.721 -9.804 44.733 1.00 85.81 160 TYR A O 1
ATOM 1239 N N . TYR A 1 161 ? -25.513 -9.383 44.682 1.00 81.75 161 TYR A N 1
ATOM 1240 C CA . TYR A 1 161 ? -25.121 -10.530 45.501 1.00 81.75 161 TYR A CA 1
ATOM 1241 C C . TYR A 1 161 ? -24.618 -10.141 46.891 1.00 81.75 161 TYR A C 1
ATOM 1243 O O . TYR A 1 161 ? -24.534 -11.008 47.754 1.00 81.75 161 TYR A O 1
ATOM 1251 N N . GLY A 1 162 ? -24.351 -8.853 47.146 1.00 74.06 162 GLY A N 1
ATOM 1252 C CA . GLY A 1 162 ? -23.813 -8.415 48.433 1.00 74.06 162 GLY A CA 1
ATOM 1253 C C . GLY A 1 162 ? -22.477 -9.090 48.757 1.00 74.06 162 GLY A C 1
ATOM 1254 O O . GLY A 1 162 ? -21.916 -9.835 47.957 1.00 74.06 162 GLY A O 1
ATOM 1255 N N . GLN A 1 163 ? -21.913 -8.780 49.917 1.00 63.81 163 GLN A N 1
ATOM 1256 C CA . GLN A 1 163 ? -20.725 -9.469 50.410 1.00 63.81 163 GLN A CA 1
ATOM 1257 C C . GLN A 1 163 ? -21.144 -10.898 50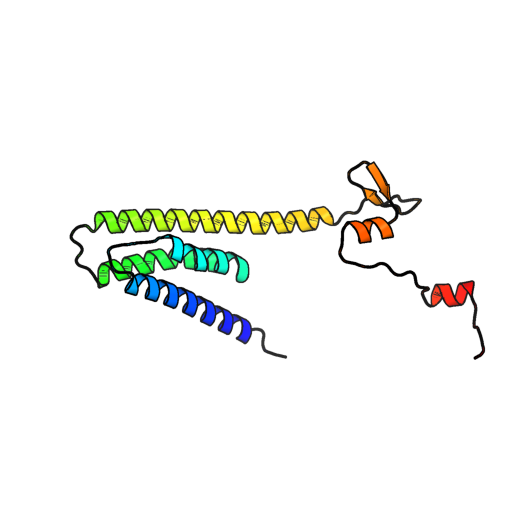.781 1.00 63.81 163 GLN A C 1
ATOM 1259 O O . GLN A 1 163 ? -21.803 -11.107 51.795 1.00 63.81 163 GLN A O 1
ATOM 1264 N N . VAL A 1 164 ? -20.837 -11.876 49.929 1.00 62.22 164 VAL A N 1
ATOM 1265 C CA . VAL A 1 164 ? -20.825 -13.277 50.358 1.00 62.22 164 VAL A CA 1
ATOM 1266 C C . VAL A 1 164 ? -19.567 -13.473 51.193 1.00 62.22 164 VAL A C 1
ATOM 1268 O O . VAL A 1 164 ? -18.480 -13.706 50.669 1.00 62.22 164 VAL A O 1
ATOM 1271 N N . ASP A 1 165 ? -19.716 -13.292 52.501 1.00 62.19 165 ASP A N 1
ATOM 1272 C CA . ASP A 1 165 ? -18.722 -13.716 53.476 1.00 62.19 165 ASP A CA 1
ATOM 1273 C C . ASP A 1 165 ? -18.788 -15.253 53.586 1.00 62.19 165 ASP A C 1
ATOM 1275 O O . ASP A 1 165 ? -19.778 -15.805 54.066 1.00 62.19 165 ASP A O 1
ATOM 1279 N N . GLY A 1 166 ? -17.729 -15.935 53.133 1.00 59.59 166 GLY A N 1
ATOM 1280 C CA . GLY A 1 166 ? -17.472 -17.365 53.364 1.00 59.59 166 GLY A CA 1
ATOM 1281 C C . GLY A 1 166 ? -17.703 -18.265 52.145 1.00 59.59 166 GLY A C 1
ATOM 1282 O O . GLY A 1 166 ? -18.842 -18.520 51.761 1.00 59.59 166 GLY A O 1
ATOM 1283 N N . VAL A 1 167 ? -16.630 -18.765 51.519 1.00 41.44 167 VAL A N 1
ATOM 1284 C CA . VAL A 1 167 ? -15.782 -19.910 51.929 1.00 41.44 167 VAL A CA 1
ATOM 1285 C C . VAL A 1 167 ? -14.377 -19.700 51.369 1.00 41.44 167 VAL A C 1
ATOM 1287 O O . VAL A 1 167 ? -14.280 -19.192 50.229 1.00 41.44 167 VAL A O 1
#

pLDDT: mean 73.39, std 11.48, range [38.03, 91.62]

Secondary structure (DSSP, 8-state):
---HHHHHHHHHHHHHHHHHHHHHHHHHH-TT---GGGGHHHHHHHHHHH-HHHHHHHHHHHHHHHHHHHHHH---S-HHHHHHHHHHHHHHHHHHHHHHHHHHHHHHHHHHHT----B-TTT--EE-TTS-EE-HHHHHHHHSS--------HHHHHHHH------

Solvent-accessible surface area (backbone atoms only — not comparable to full-atom values): 9960 Å² total; per-residue (Å²): 138,82,62,82,62,58,62,54,53,51,50,52,52,52,52,53,49,51,53,51,50,49,51,51,50,56,62,74,54,43,99,85,57,88,69,75,66,69,65,47,56,63,28,54,51,29,29,71,74,72,33,65,67,46,10,52,49,42,27,56,46,54,43,51,54,48,52,54,47,49,65,72,75,42,93,58,97,54,63,65,62,57,51,53,53,41,52,53,49,32,52,52,37,46,52,50,44,52,52,53,50,51,53,58,52,54,55,54,53,55,60,55,73,67,67,75,75,56,55,41,93,84,79,57,25,32,56,46,100,83,79,44,77,39,55,55,63,58,50,43,47,78,74,44,96,56,82,84,81,91,79,78,54,73,69,56,41,50,71,78,63,45,88,77,83,81,134

Mean predicted aligned error: 15.47 Å

Foldseek 3Di:
DDDPVVVVVVVVVVLVVLLVVLVVVCVVVDPPDDDLVSLLVSLLVLCVPVHLVRNVCSLPPSLVVVLVVCVVPDPDPCVPVNVVVSVVSSVVSVVVSVVSNVVVVVVVVVVVVVVDFDADPPPRFTQDPVRDTHRPQVVCVVPHPDHDDDDDDPVRCCVPVNPPDDD